Protein AF-A0A2V8I7W9-F1 (afdb_monomer)

Mean predicted aligned error: 9.01 Å

Sequence (74 aa):
QMHIIERFTRPNKGTLHYEATIDDPGAYTKQWTVAWDIPWNPTGELQEYICQENNNYYNRLTDDFGQPIVGPRQ

Solvent-accessible surface area (backbone atoms only — not comparable to full-atom values): 4914 Å² total; per-residue (Å²): 110,82,47,75,51,77,46,81,45,65,92,47,96,54,37,41,39,41,36,42,33,46,40,32,76,80,84,37,99,63,71,49,71,52,73,53,77,43,72,66,53,99,86,62,72,88,84,83,82,80,90,54,92,88,71,58,61,65,68,69,37,54,46,100,85,72,41,62,73,49,70,80,91,126

Radius of gyration: 15.8 Å; Cα contacts (8 Å, |Δi|>4): 95; chains: 1; bounding box: 26×36×40 Å

pLDDT: mean 86.17, std 12.79, range [48.41, 98.56]

Structure (mmCIF, N/CA/C/O backbone):
data_AF-A0A2V8I7W9-F1
#
_entry.id   AF-A0A2V8I7W9-F1
#
loop_
_atom_site.group_PDB
_atom_site.id
_atom_site.type_symbol
_atom_site.label_atom_id
_atom_site.label_alt_id
_atom_site.label_comp_id
_atom_site.label_asym_id
_atom_site.label_entity_id
_atom_site.label_seq_id
_atom_site.pdbx_PDB_ins_code
_atom_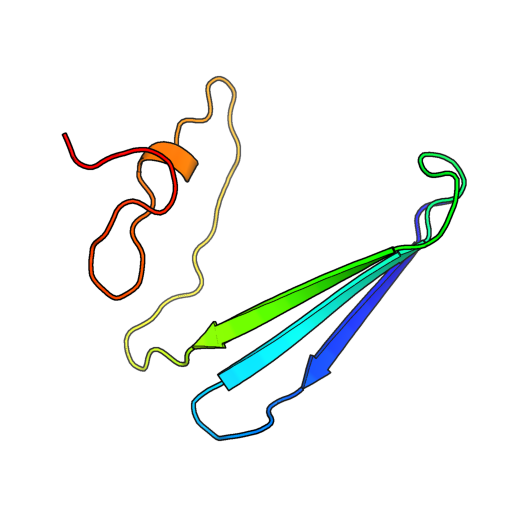site.Cartn_x
_atom_site.Cartn_y
_atom_site.Cartn_z
_atom_site.occupancy
_atom_site.B_iso_or_equiv
_atom_site.auth_seq_id
_atom_site.auth_comp_id
_atom_site.auth_asym_id
_atom_site.auth_atom_id
_atom_site.pdbx_PDB_model_num
ATOM 1 N N . GLN A 1 1 ? -1.741 0.532 21.447 1.00 83.81 1 GLN A N 1
ATOM 2 C CA . GLN A 1 1 ? -0.377 0.508 20.882 1.00 83.81 1 GLN A CA 1
ATOM 3 C C . GLN A 1 1 ? -0.545 0.144 19.425 1.00 83.81 1 GLN A C 1
ATOM 5 O O . GLN A 1 1 ? -1.183 -0.865 19.171 1.00 83.81 1 GLN A O 1
ATOM 10 N N . MET A 1 2 ? -0.065 0.981 18.508 1.00 94.94 2 MET A N 1
ATOM 11 C CA . MET A 1 2 ? -0.148 0.705 17.074 1.00 94.94 2 MET A CA 1
ATOM 12 C C . MET A 1 2 ? 0.805 -0.437 16.708 1.00 94.94 2 MET A C 1
ATOM 14 O O . MET A 1 2 ? 1.973 -0.407 17.104 1.00 94.94 2 MET A O 1
ATOM 18 N N . HIS A 1 3 ? 0.308 -1.413 15.952 1.00 97.81 3 HIS A N 1
ATOM 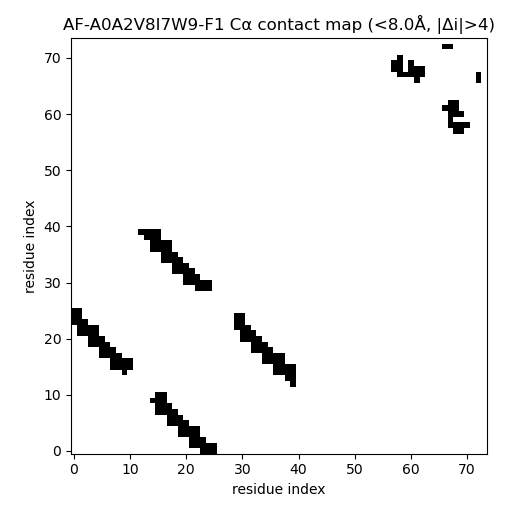19 C CA . HIS A 1 3 ? 1.084 -2.498 15.368 1.00 97.81 3 HIS A CA 1
ATOM 20 C C . HIS A 1 3 ? 0.678 -2.694 13.902 1.00 97.81 3 HIS A C 1
ATOM 22 O O . HIS A 1 3 ? -0.500 -2.650 13.551 1.00 97.81 3 HIS A O 1
ATOM 28 N N . ILE A 1 4 ? 1.665 -2.878 13.029 1.00 97.88 4 ILE A N 1
ATOM 29 C CA . ILE A 1 4 ? 1.446 -3.055 11.593 1.00 97.88 4 ILE A CA 1
ATOM 30 C C . ILE A 1 4 ? 2.119 -4.354 11.172 1.00 97.88 4 ILE A C 1
ATOM 32 O O . ILE A 1 4 ? 3.276 -4.598 11.512 1.00 97.88 4 ILE A O 1
ATOM 36 N N . ILE A 1 5 ? 1.383 -5.178 10.428 1.00 98.31 5 ILE A N 1
ATOM 37 C CA . ILE A 1 5 ? 1.890 -6.419 9.842 1.00 98.31 5 ILE A CA 1
ATOM 38 C C . ILE A 1 5 ? 1.921 -6.240 8.329 1.00 98.31 5 ILE A C 1
ATOM 40 O O . ILE A 1 5 ? 0.869 -6.178 7.691 1.00 98.31 5 ILE A O 1
ATOM 44 N N . GLU A 1 6 ? 3.122 -6.181 7.763 1.00 98.19 6 GLU A N 1
ATOM 45 C CA . GLU A 1 6 ? 3.333 -6.063 6.321 1.00 98.19 6 GLU A CA 1
ATOM 46 C C . GLU A 1 6 ? 3.646 -7.429 5.703 1.00 98.19 6 GLU A C 1
ATOM 48 O O . GLU A 1 6 ? 4.448 -8.207 6.232 1.00 98.19 6 GLU A O 1
ATOM 53 N N . ARG A 1 7 ? 3.023 -7.726 4.561 1.00 98.12 7 ARG A N 1
ATOM 54 C CA . ARG A 1 7 ? 3.279 -8.933 3.775 1.00 98.12 7 ARG A CA 1
ATOM 55 C C . ARG A 1 7 ? 3.631 -8.552 2.346 1.00 98.12 7 ARG A C 1
ATOM 57 O O . ARG A 1 7 ? 2.851 -7.923 1.641 1.00 98.12 7 ARG A O 1
ATOM 64 N N . PHE A 1 8 ? 4.795 -9.018 1.911 1.00 97.50 8 PHE A N 1
ATOM 65 C CA . PHE A 1 8 ? 5.297 -8.833 0.556 1.00 97.50 8 PHE A CA 1
ATOM 66 C C . PHE A 1 8 ? 5.290 -10.177 -0.162 1.00 97.50 8 PHE A C 1
ATOM 68 O O . PHE A 1 8 ? 5.908 -11.139 0.302 1.00 97.50 8 PHE A O 1
ATOM 75 N N . THR A 1 9 ? 4.608 -10.259 -1.301 1.00 97.94 9 THR A N 1
ATOM 76 C CA . THR A 1 9 ? 4.630 -11.451 -2.155 1.00 97.94 9 THR A CA 1
ATOM 77 C C . THR A 1 9 ? 4.905 -11.070 -3.601 1.00 97.94 9 THR A C 1
ATOM 79 O O . THR A 1 9 ? 4.502 -10.015 -4.075 1.00 97.94 9 THR A O 1
ATOM 82 N N . ARG A 1 10 ? 5.627 -11.928 -4.323 1.00 97.00 10 ARG A N 1
ATOM 83 C CA . ARG A 1 10 ? 5.961 -11.711 -5.734 1.00 97.00 10 ARG A CA 1
ATOM 84 C C . ARG A 1 10 ? 5.364 -12.843 -6.570 1.00 97.00 10 ARG A C 1
ATOM 86 O O . ARG A 1 10 ? 6.069 -13.816 -6.840 1.00 97.00 10 ARG A O 1
ATOM 93 N N . PRO A 1 11 ? 4.069 -12.768 -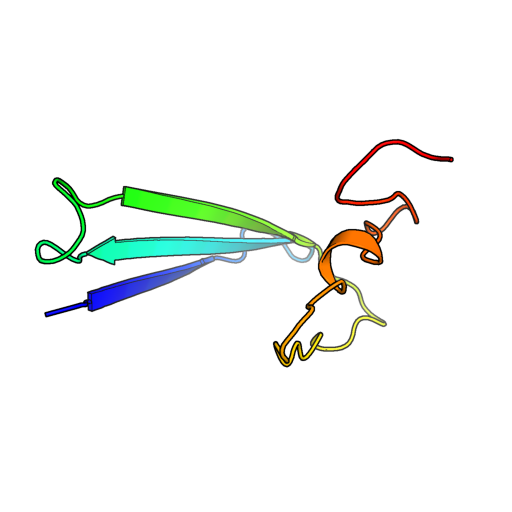6.934 1.00 96.81 11 PRO A N 1
ATOM 94 C CA . PRO A 1 11 ? 3.384 -13.858 -7.633 1.00 96.81 11 PRO A CA 1
ATOM 95 C C . PRO A 1 11 ? 3.961 -14.121 -9.029 1.00 96.81 11 PRO A C 1
ATOM 97 O O . PRO A 1 11 ? 3.902 -15.241 -9.530 1.00 96.81 11 PRO A O 1
ATOM 100 N N . ASN A 1 12 ? 4.540 -13.101 -9.664 1.00 97.31 12 ASN A N 1
ATOM 101 C CA . ASN A 1 12 ? 5.224 -13.221 -10.945 1.00 97.31 12 ASN A CA 1
ATOM 102 C C . ASN A 1 12 ? 6.373 -12.198 -11.039 1.00 97.31 12 ASN A C 1
ATOM 104 O O . ASN A 1 12 ? 6.578 -11.380 -10.144 1.00 97.31 12 ASN A O 1
ATOM 108 N N . LYS A 1 13 ? 7.154 -12.230 -12.127 1.00 95.00 13 LYS A N 1
ATOM 109 C CA . LYS A 1 13 ? 8.322 -11.343 -12.271 1.00 95.00 13 LYS A CA 1
ATOM 110 C C . LYS A 1 13 ? 7.971 -9.849 -12.331 1.00 95.00 13 LYS A C 1
ATOM 112 O O . LYS A 1 13 ? 8.812 -9.040 -11.947 1.00 95.00 13 LYS A O 1
ATOM 117 N N . GLY A 1 14 ? 6.785 -9.504 -12.815 1.00 95.38 14 GLY A N 1
ATOM 118 C CA . GLY A 1 14 ? 6.347 -8.135 -13.063 1.00 95.38 14 GLY A CA 1
ATOM 119 C C . GLY A 1 14 ? 5.485 -7.517 -11.963 1.00 95.38 14 GLY A C 1
ATOM 120 O O . GLY A 1 14 ? 5.110 -6.363 -12.113 1.00 95.38 14 GLY A O 1
ATOM 121 N N . THR A 1 15 ? 5.166 -8.240 -10.886 1.00 96.06 15 THR A N 1
ATOM 122 C CA . THR A 1 15 ? 4.230 -7.758 -9.857 1.00 96.06 15 THR A CA 1
ATOM 123 C C . THR A 1 15 ? 4.769 -8.023 -8.460 1.00 96.06 15 THR A C 1
ATOM 125 O O . THR A 1 15 ? 5.069 -9.169 -8.118 1.00 96.06 15 THR A O 1
ATOM 128 N N . LEU A 1 16 ? 4.853 -6.975 -7.645 1.00 95.06 16 LEU A N 1
ATOM 129 C CA . LEU A 1 16 ? 4.984 -7.068 -6.196 1.00 95.06 16 LEU A CA 1
ATOM 130 C C . LEU A 1 16 ? 3.605 -6.808 -5.585 1.00 95.06 16 LEU A C 1
ATOM 132 O O . LEU A 1 16 ? 3.079 -5.710 -5.703 1.00 95.06 16 LEU A O 1
ATOM 136 N N . HIS A 1 17 ? 3.028 -7.812 -4.941 1.00 97.69 17 HIS A N 1
ATOM 137 C CA . HIS A 1 17 ? 1.793 -7.666 -4.187 1.00 97.69 17 HIS A CA 1
ATOM 138 C C . HIS A 1 17 ? 2.132 -7.316 -2.737 1.00 97.69 17 HIS A C 1
ATOM 140 O O . HIS A 1 17 ? 2.871 -8.055 -2.068 1.00 97.69 17 HIS A O 1
ATOM 146 N N . TYR A 1 18 ? 1.618 -6.180 -2.278 1.00 97.12 18 TYR A N 1
ATOM 147 C CA . TYR A 1 18 ? 1.822 -5.670 -0.930 1.00 97.12 18 TYR A CA 1
ATOM 148 C C . TYR A 1 18 ? 0.509 -5.672 -0.161 1.00 97.12 18 TYR A C 1
ATOM 150 O O . TYR A 1 18 ? -0.507 -5.190 -0.660 1.00 97.12 18 TYR A O 1
ATOM 158 N N . GLU A 1 19 ? 0.565 -6.154 1.076 1.00 98.50 19 GLU A N 1
ATOM 159 C CA . GLU A 1 19 ? -0.514 -6.037 2.047 1.00 98.50 19 GLU A CA 1
ATOM 160 C C . GLU A 1 19 ? 0.018 -5.398 3.331 1.00 98.50 19 GLU A C 1
ATOM 162 O O . GLU A 1 19 ? 1.070 -5.794 3.839 1.00 98.50 19 GLU A O 1
ATOM 167 N N . ALA A 1 20 ? -0.751 -4.477 3.907 1.00 98.25 20 ALA A N 1
ATOM 168 C CA . ALA A 1 20 ? -0.522 -3.971 5.254 1.00 98.25 20 ALA A CA 1
ATOM 169 C C . ALA A 1 20 ? -1.775 -4.153 6.090 1.00 98.25 20 ALA A C 1
ATOM 171 O O . ALA A 1 20 ? -2.845 -3.633 5.767 1.00 98.25 20 ALA A O 1
ATOM 172 N N . THR A 1 21 ? -1.628 -4.886 7.187 1.00 98.56 21 THR A N 1
ATOM 173 C CA . THR A 1 21 ? -2.694 -5.059 8.161 1.00 98.56 21 THR A CA 1
ATOM 174 C C . THR A 1 21 ? -2.464 -4.131 9.346 1.00 98.56 21 THR A C 1
ATOM 176 O O . THR A 1 21 ? -1.442 -4.224 10.026 1.00 98.56 21 THR A O 1
ATOM 179 N N . ILE A 1 22 ? -3.432 -3.248 9.585 1.00 98.25 22 ILE A N 1
ATOM 180 C CA . ILE A 1 22 ? -3.405 -2.224 10.628 1.00 98.25 22 ILE A CA 1
ATOM 181 C C . ILE A 1 22 ? -4.092 -2.766 11.878 1.00 98.25 22 ILE A C 1
ATOM 183 O O . ILE A 1 22 ? -5.314 -2.924 11.907 1.00 98.25 22 ILE A O 1
ATOM 187 N N . ASP A 1 23 ? -3.297 -3.052 12.906 1.00 98.12 23 ASP A N 1
ATOM 188 C CA . ASP A 1 23 ? -3.741 -3.467 14.235 1.00 98.12 23 ASP A CA 1
ATOM 189 C C . ASP A 1 23 ? -3.529 -2.312 15.223 1.00 98.12 23 ASP A C 1
ATOM 191 O O . ASP A 1 23 ? -2.486 -2.170 15.867 1.00 98.12 23 ASP A O 1
ATOM 195 N N . ASP A 1 24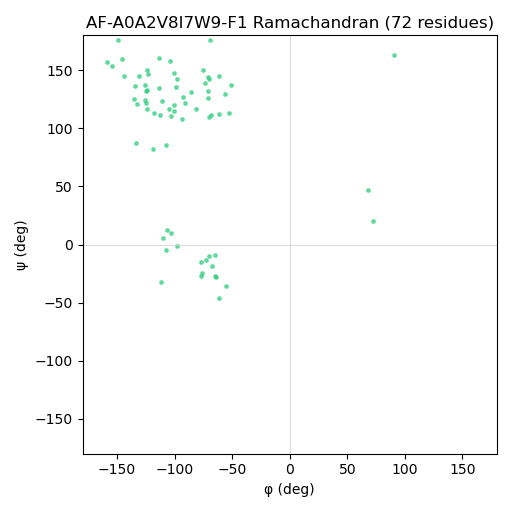 ? -4.515 -1.416 15.279 1.00 97.75 24 ASP A N 1
ATOM 196 C CA . ASP A 1 24 ? -4.514 -0.281 16.200 1.00 97.75 24 ASP A CA 1
ATOM 197 C C . ASP A 1 24 ? -5.874 -0.134 16.905 1.00 97.75 24 ASP A C 1
ATOM 199 O O . ASP A 1 24 ? -6.738 0.623 16.447 1.00 97.75 24 ASP A O 1
ATOM 203 N N . PRO A 1 25 ? -6.077 -0.825 18.045 1.00 96.25 25 PRO A N 1
ATOM 204 C CA . PRO A 1 25 ? -7.317 -0.737 18.815 1.00 96.25 25 PRO A CA 1
ATOM 205 C C . PRO A 1 25 ? -7.505 0.621 19.508 1.00 96.25 25 PRO A C 1
ATOM 207 O O . PRO A 1 25 ? -8.573 0.883 20.056 1.00 96.25 25 PRO A O 1
ATOM 210 N N . GLY A 1 26 ? -6.478 1.483 19.525 1.00 96.62 26 GLY A N 1
ATOM 211 C CA . GLY A 1 26 ? -6.595 2.843 20.052 1.00 96.62 26 GLY A CA 1
ATOM 212 C C . GLY A 1 26 ? -7.313 3.792 19.091 1.00 96.62 26 GLY A C 1
ATOM 213 O O . GLY A 1 26 ? -7.938 4.749 19.544 1.00 96.62 26 GLY A O 1
ATOM 214 N N . ALA A 1 27 ? -7.244 3.519 17.785 1.00 97.19 27 ALA A N 1
ATOM 215 C CA . ALA A 1 27 ? -7.830 4.354 16.738 1.00 97.19 27 ALA A CA 1
ATOM 216 C C . ALA A 1 27 ? -9.021 3.694 16.022 1.00 97.19 27 ALA A C 1
ATOM 218 O O . ALA A 1 27 ? -9.944 4.394 15.604 1.00 97.19 27 ALA A O 1
ATOM 219 N N . TYR A 1 28 ? -9.027 2.364 15.883 1.00 96.62 28 TYR A N 1
ATOM 220 C CA . TYR A 1 28 ? -10.013 1.634 15.082 1.00 96.62 28 TYR A CA 1
ATOM 221 C C . TYR A 1 28 ? -10.749 0.562 15.890 1.00 96.62 28 TYR A C 1
ATOM 223 O O . TYR A 1 28 ? -10.211 -0.050 16.806 1.00 96.62 28 TYR A O 1
ATOM 231 N N . THR A 1 29 ? -12.002 0.291 15.512 1.00 97.25 29 THR A N 1
ATOM 232 C CA . THR A 1 29 ? -12.863 -0.700 16.188 1.00 97.25 29 THR A CA 1
ATOM 233 C C . THR A 1 29 ? -12.536 -2.149 15.830 1.00 97.25 29 THR A C 1
ATOM 235 O O . THR A 1 29 ? -13.005 -3.068 16.499 1.00 97.25 29 THR A O 1
ATOM 238 N N . LYS A 1 30 ? -11.765 -2.364 14.762 1.00 97.31 30 LYS A N 1
ATOM 239 C CA . LYS A 1 30 ? -11.289 -3.671 14.310 1.00 97.31 30 LYS A CA 1
ATOM 240 C C . LYS A 1 30 ? -10.057 -3.512 13.426 1.00 97.31 30 LYS A C 1
ATOM 242 O O . LYS A 1 30 ? -9.883 -2.476 12.786 1.00 97.31 30 LYS A O 1
ATOM 247 N N . GLN A 1 31 ? -9.272 -4.579 13.349 1.00 98.06 31 GLN A N 1
ATOM 248 C CA . GLN A 1 31 ? -8.182 -4.713 12.393 1.00 98.06 31 GLN A CA 1
ATOM 249 C C . GLN A 1 31 ? -8.714 -4.672 10.954 1.00 98.06 31 GLN A C 1
ATOM 251 O O . GLN A 1 31 ? -9.805 -5.176 10.660 1.00 98.06 31 GLN A O 1
ATOM 256 N N . TRP A 1 32 ? -7.937 -4.077 10.055 1.00 98.12 32 TRP A N 1
ATOM 257 C CA . TRP A 1 32 ? -8.240 -4.030 8.628 1.00 98.12 32 TRP A CA 1
ATOM 258 C C . TRP A 1 32 ? -6.962 -4.101 7.794 1.00 98.12 32 TRP A C 1
ATOM 260 O O . TRP A 1 32 ? -5.872 -3.818 8.289 1.00 98.12 32 TRP A O 1
ATOM 270 N N . THR A 1 33 ? -7.106 -4.488 6.528 1.00 98.50 33 THR A N 1
ATOM 271 C CA . THR A 1 33 ? -5.989 -4.688 5.601 1.00 98.50 33 THR A CA 1
ATOM 272 C C . THR A 1 33 ? -6.188 -3.831 4.362 1.00 98.50 33 THR A C 1
ATOM 274 O O . THR A 1 33 ? -7.274 -3.823 3.781 1.00 98.50 33 THR A O 1
ATOM 277 N N . VAL A 1 34 ? -5.137 -3.125 3.955 1.00 97.62 34 VAL A N 1
ATOM 278 C CA . VAL A 1 34 ? -5.008 -2.565 2.605 1.00 97.62 34 VAL A CA 1
ATOM 279 C C . VAL A 1 34 ? -4.098 -3.444 1.774 1.00 97.62 34 VAL A C 1
ATOM 281 O O . VAL A 1 34 ? -3.158 -4.038 2.300 1.00 97.62 34 VAL A O 1
ATOM 284 N N . ALA A 1 35 ? -4.384 -3.506 0.478 1.00 96.88 35 ALA A N 1
ATOM 285 C CA . ALA A 1 35 ? -3.594 -4.260 -0.474 1.00 96.88 35 ALA A CA 1
ATOM 286 C C . ALA A 1 35 ? -3.528 -3.529 -1.814 1.00 96.88 35 ALA A C 1
ATOM 288 O O . ALA A 1 35 ? -4.506 -2.898 -2.225 1.00 96.88 35 ALA A O 1
ATOM 289 N N . TRP A 1 36 ? -2.391 -3.634 -2.493 1.00 94.31 36 TRP A N 1
ATOM 290 C CA . TRP A 1 36 ? -2.229 -3.154 -3.862 1.00 94.31 36 TRP A CA 1
ATOM 291 C C . TRP A 1 36 ? -1.118 -3.909 -4.593 1.00 94.31 36 TRP A C 1
ATOM 293 O O . TRP A 1 36 ? -0.169 -4.419 -3.992 1.00 94.31 36 TRP A O 1
ATOM 303 N N . ASP A 1 37 ? -1.249 -3.952 -5.917 1.00 96.12 37 ASP A N 1
ATOM 304 C CA . ASP A 1 37 ? -0.231 -4.482 -6.813 1.00 96.12 37 ASP A CA 1
ATOM 305 C C . ASP A 1 37 ? 0.687 -3.354 -7.277 1.00 96.12 37 ASP A C 1
ATOM 307 O O . ASP A 1 37 ? 0.238 -2.336 -7.801 1.00 96.12 37 ASP A O 1
ATOM 311 N N . ILE A 1 38 ? 1.988 -3.559 -7.098 1.00 91.81 38 ILE A N 1
ATOM 312 C CA . ILE A 1 38 ? 3.044 -2.658 -7.546 1.00 91.81 38 ILE A CA 1
ATOM 313 C C . ILE A 1 38 ? 3.672 -3.275 -8.806 1.00 91.81 38 ILE A C 1
ATOM 315 O O . ILE A 1 38 ? 4.328 -4.325 -8.711 1.00 91.81 38 ILE A O 1
ATOM 319 N N . PRO A 1 39 ? 3.467 -2.680 -9.995 1.00 91.75 39 PRO A N 1
ATOM 320 C CA . PRO A 1 39 ? 4.070 -3.167 -11.227 1.00 91.75 39 PRO A CA 1
ATOM 321 C C . PRO A 1 39 ? 5.581 -2.904 -11.248 1.00 91.75 39 PRO A C 1
ATOM 323 O O . PRO A 1 39 ? 6.078 -1.887 -10.767 1.00 91.75 39 PRO A O 1
ATOM 326 N N . TRP A 1 40 ? 6.338 -3.837 -11.822 1.00 90.75 40 TRP A N 1
ATOM 327 C CA . TRP A 1 40 ? 7.769 -3.658 -12.047 1.00 90.75 40 TRP A CA 1
ATOM 328 C C . TRP A 1 40 ? 8.015 -2.631 -13.153 1.00 90.75 40 TRP A C 1
ATOM 33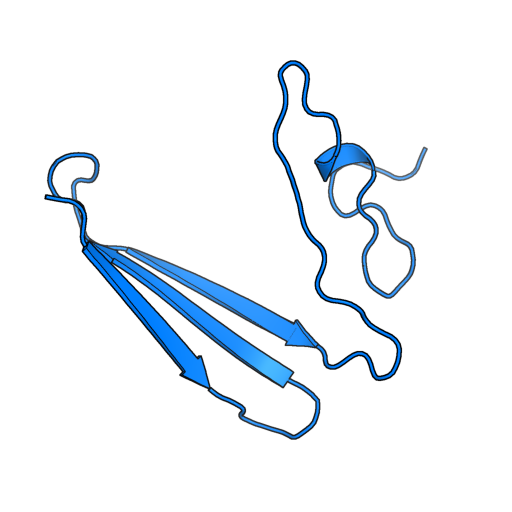0 O O . TRP A 1 40 ? 7.576 -2.821 -14.289 1.00 90.75 40 TRP A O 1
ATOM 340 N N . ASN A 1 41 ? 8.819 -1.616 -12.847 1.00 89.38 41 ASN A N 1
ATOM 341 C CA . ASN A 1 41 ? 9.312 -0.651 -13.818 1.00 89.38 41 ASN A CA 1
ATOM 342 C C . ASN A 1 41 ? 10.852 -0.736 -13.887 1.00 89.38 41 ASN A C 1
ATOM 344 O O . ASN A 1 41 ? 11.515 -0.386 -12.912 1.00 89.38 41 ASN A O 1
ATOM 348 N N . PRO A 1 42 ? 11.449 -1.186 -15.011 1.00 89.81 42 PRO A N 1
ATOM 349 C CA . PRO A 1 42 ? 12.901 -1.367 -15.130 1.00 89.81 42 PRO A CA 1
ATOM 350 C C . PRO A 1 42 ? 13.696 -0.055 -15.099 1.00 89.81 42 PRO A C 1
ATOM 352 O O . PRO A 1 42 ? 14.901 -0.086 -14.871 1.00 89.81 42 PRO A O 1
ATOM 355 N N . THR A 1 43 ? 13.037 1.075 -15.348 1.00 91.06 43 THR A N 1
ATOM 356 C CA . THR A 1 43 ? 13.608 2.425 -15.242 1.00 91.06 43 THR A CA 1
ATOM 357 C C . THR A 1 43 ? 13.029 3.193 -14.055 1.00 91.06 43 THR A C 1
ATOM 359 O O . THR A 1 43 ? 13.276 4.386 -13.924 1.00 91.06 43 THR A O 1
ATOM 362 N N . GLY A 1 44 ? 12.202 2.537 -13.235 1.00 78.69 44 GLY A N 1
ATOM 363 C CA . GLY A 1 44 ? 11.555 3.153 -12.089 1.00 78.69 44 GLY A CA 1
ATOM 364 C C . GLY A 1 44 ? 12.552 3.379 -10.962 1.00 78.69 44 GLY A C 1
ATOM 365 O O . GLY A 1 44 ? 13.381 2.519 -10.670 1.00 78.69 44 GLY A O 1
ATOM 366 N N . GLU A 1 45 ? 12.439 4.527 -10.310 1.00 79.38 45 GLU A N 1
ATOM 367 C CA . GLU A 1 45 ? 13.139 4.817 -9.063 1.00 79.38 45 GLU A CA 1
ATOM 368 C C . GLU A 1 45 ? 12.158 4.720 -7.892 1.00 79.38 45 GLU A C 1
ATOM 370 O O . GLU A 1 45 ? 10.942 4.837 -8.062 1.00 79.38 45 G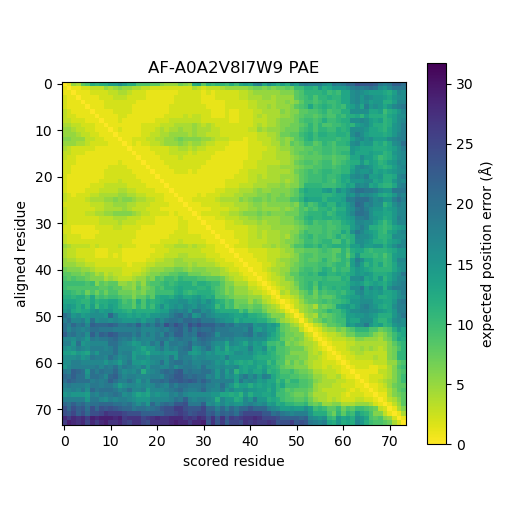LU A O 1
ATOM 375 N N . LEU A 1 46 ? 12.685 4.499 -6.686 1.00 75.12 46 LEU A N 1
ATOM 376 C CA . LEU A 1 46 ? 11.890 4.624 -5.468 1.00 75.12 46 LEU A CA 1
ATOM 377 C C . LEU A 1 46 ? 11.402 6.070 -5.359 1.00 75.12 46 LEU A C 1
ATOM 379 O O . LEU A 1 46 ? 12.198 6.984 -5.157 1.00 75.12 46 LEU A O 1
ATOM 383 N N . GLN A 1 47 ? 10.092 6.273 -5.492 1.00 70.12 47 GLN A N 1
ATOM 384 C CA . GLN A 1 47 ? 9.496 7.578 -5.246 1.00 70.12 47 GLN A CA 1
ATOM 385 C C . GLN A 1 47 ? 9.584 7.894 -3.755 1.00 70.12 47 GLN A C 1
ATOM 387 O O . GLN A 1 47 ? 8.916 7.274 -2.928 1.00 70.12 47 GLN A O 1
ATOM 392 N N . GLU A 1 48 ? 10.404 8.883 -3.418 1.00 69.62 48 GLU A N 1
ATOM 393 C CA . GLU A 1 48 ? 10.393 9.492 -2.098 1.00 69.62 48 GLU A CA 1
ATOM 394 C C . GLU A 1 48 ? 9.334 10.596 -2.064 1.00 69.62 48 GLU A C 1
ATOM 396 O O . GLU A 1 48 ? 9.263 11.459 -2.944 1.00 69.62 48 GLU A O 1
ATOM 401 N N . TYR A 1 49 ? 8.496 10.565 -1.033 1.00 68.69 49 TYR A N 1
ATOM 402 C CA . TYR A 1 49 ? 7.476 11.574 -0.819 1.00 68.69 49 TYR A CA 1
ATOM 403 C C . TYR A 1 49 ? 7.630 12.195 0.561 1.00 68.69 49 TYR A C 1
ATOM 405 O O . TYR A 1 49 ? 7.453 11.537 1.584 1.00 68.69 49 TYR A O 1
ATOM 413 N N . ILE A 1 50 ? 7.919 13.494 0.580 1.00 70.75 50 ILE A N 1
ATOM 414 C CA . ILE A 1 50 ? 7.967 14.292 1.801 1.00 70.75 50 ILE A CA 1
ATOM 415 C C . ILE A 1 50 ? 6.708 15.154 1.843 1.00 70.75 50 ILE A C 1
ATOM 417 O O . ILE A 1 50 ? 6.508 16.031 1.000 1.00 70.75 50 ILE A O 1
ATOM 421 N N . CYS A 1 51 ? 5.857 14.926 2.844 1.00 67.38 51 CYS A N 1
ATOM 422 C CA . CYS A 1 51 ? 4.688 15.762 3.069 1.00 67.38 51 CYS A CA 1
ATOM 423 C C . CYS A 1 51 ? 5.066 17.036 3.832 1.00 67.38 51 CYS A C 1
ATOM 425 O O . CYS A 1 51 ? 5.496 16.968 4.978 1.00 67.38 51 CYS A O 1
ATOM 427 N N . GLN A 1 52 ? 4.890 18.192 3.192 1.00 73.62 52 GLN A N 1
ATOM 428 C CA . GLN A 1 52 ? 5.009 19.527 3.793 1.00 73.62 52 GLN A CA 1
ATOM 429 C C . GLN A 1 52 ? 3.626 20.208 3.806 1.00 73.62 52 GLN A C 1
ATOM 431 O O . GLN A 1 52 ? 2.734 19.788 3.062 1.00 73.62 52 GLN A O 1
ATOM 436 N N . GLU A 1 53 ? 3.426 21.235 4.639 1.00 71.56 53 GLU A N 1
ATOM 437 C CA . GLU A 1 53 ? 2.160 21.988 4.716 1.00 71.56 53 GLU A CA 1
ATOM 438 C C . GLU A 1 53 ? 1.692 22.450 3.310 1.00 71.56 53 GLU A C 1
ATOM 440 O O . GLU A 1 53 ? 2.501 22.928 2.516 1.00 71.56 53 GLU A O 1
ATOM 445 N N . ASN A 1 54 ? 0.389 22.328 3.001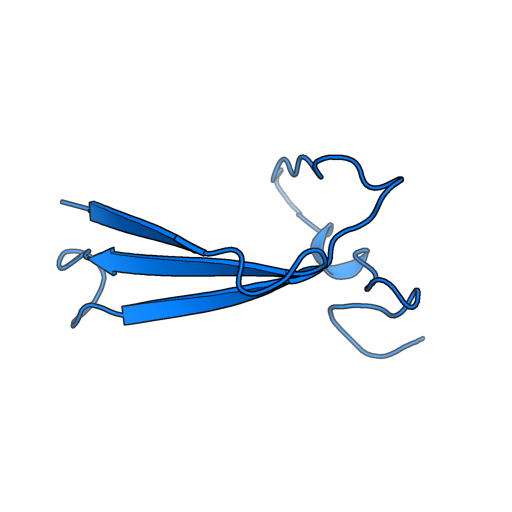 1.00 71.81 54 ASN A N 1
ATOM 446 C CA . ASN A 1 54 ? -0.213 22.555 1.665 1.00 71.81 54 ASN A CA 1
ATOM 447 C C . ASN A 1 54 ? 0.187 21.529 0.576 1.00 71.81 54 ASN A C 1
ATOM 449 O O . ASN A 1 54 ? 0.535 21.859 -0.565 1.00 71.81 54 ASN A O 1
ATOM 453 N N . ASN A 1 55 ? 0.124 20.249 0.932 1.00 69.19 55 ASN A N 1
ATOM 454 C CA . ASN A 1 55 ? 0.556 19.159 0.076 1.00 69.19 55 ASN A CA 1
ATOM 455 C C . ASN A 1 55 ? -0.356 18.922 -1.143 1.00 69.19 55 ASN A C 1
ATOM 457 O O . ASN A 1 55 ? -1.463 18.405 -1.022 1.00 69.19 55 ASN A O 1
ATOM 461 N N . ASN A 1 56 ? 0.157 19.246 -2.331 1.00 74.62 56 ASN A N 1
ATOM 462 C CA . ASN A 1 56 ? -0.513 19.036 -3.620 1.00 74.62 56 ASN A CA 1
ATOM 463 C C . ASN A 1 56 ? 0.094 17.886 -4.439 1.00 74.62 56 ASN A C 1
ATOM 465 O O . ASN A 1 56 ? -0.183 17.768 -5.630 1.00 74.62 56 ASN A O 1
ATOM 469 N N . TYR A 1 57 ? 0.952 17.063 -3.836 1.00 74.75 57 TYR A N 1
ATOM 470 C CA . TYR A 1 57 ? 1.677 16.011 -4.550 1.00 74.75 57 TYR A CA 1
ATOM 471 C C . TYR A 1 57 ? 0.741 14.988 -5.182 1.00 74.75 57 TYR A C 1
ATOM 473 O O . TYR A 1 57 ? 0.878 14.716 -6.369 1.00 74.75 57 TYR A O 1
ATOM 481 N N . TYR A 1 58 ? -0.268 14.519 -4.440 1.00 74.38 58 TYR A N 1
ATOM 482 C CA . TYR A 1 58 ? -1.263 13.574 -4.954 1.00 74.38 58 TYR A CA 1
ATOM 483 C C . TYR A 1 58 ? -1.965 14.073 -6.226 1.00 74.38 58 TYR A C 1
ATOM 485 O O . TYR A 1 58 ? -2.200 13.288 -7.136 1.00 74.38 58 TYR A O 1
ATOM 493 N N . ASN A 1 59 ? -2.219 15.381 -6.335 1.00 80.00 59 ASN A N 1
ATOM 494 C CA . ASN A 1 59 ? -2.865 15.988 -7.506 1.00 80.00 59 ASN A CA 1
ATOM 495 C C . ASN A 1 59 ? -1.954 16.045 -8.745 1.00 80.00 59 ASN A C 1
ATOM 497 O O . ASN A 1 59 ? -2.420 16.351 -9.837 1.00 80.00 59 ASN A O 1
ATOM 501 N N . ARG A 1 60 ? -0.647 15.818 -8.578 1.00 75.50 60 ARG A N 1
ATOM 502 C CA . ARG A 1 60 ? 0.356 15.835 -9.655 1.00 75.50 60 ARG A CA 1
ATOM 503 C C . ARG A 1 60 ? 0.858 14.446 -10.017 1.00 75.50 60 ARG A C 1
ATOM 505 O O . ARG A 1 60 ? 1.666 14.324 -10.933 1.00 75.50 60 ARG A O 1
ATOM 512 N N . LEU A 1 61 ? 0.431 13.424 -9.285 1.00 77.69 61 LEU A N 1
ATOM 513 C CA . LEU A 1 61 ? 0.788 12.059 -9.605 1.00 77.69 61 LEU A CA 1
ATOM 514 C C . LEU A 1 61 ? 0.081 11.630 -10.896 1.00 77.69 61 LEU A C 1
ATOM 516 O O . LEU A 1 61 ? -1.091 11.952 -11.123 1.00 77.69 61 LEU A O 1
ATOM 520 N N . THR A 1 62 ? 0.793 10.854 -11.705 1.00 80.06 62 THR A N 1
ATOM 521 C CA . THR A 1 62 ? 0.260 10.168 -12.880 1.00 80.06 62 THR A CA 1
ATOM 522 C C . THR A 1 62 ? 0.516 8.672 -12.762 1.00 80.06 62 THR A C 1
ATOM 524 O O . THR A 1 62 ? 1.541 8.275 -12.212 1.00 80.06 62 THR A O 1
ATOM 527 N N . ASP A 1 63 ? -0.395 7.855 -13.279 1.00 78.69 63 ASP A N 1
ATOM 528 C CA . ASP A 1 63 ? -0.201 6.418 -13.425 1.00 78.69 63 ASP A CA 1
ATOM 529 C C . ASP A 1 63 ? 0.855 6.101 -14.500 1.00 78.69 63 ASP A C 1
ATOM 531 O O . ASP A 1 63 ? 1.358 6.984 -15.206 1.00 78.69 63 ASP A O 1
ATOM 535 N N . ASP A 1 64 ? 1.169 4.816 -14.651 1.00 74.12 64 ASP A N 1
ATOM 536 C CA . ASP A 1 64 ? 2.144 4.317 -15.630 1.00 74.12 64 ASP A CA 1
ATOM 537 C C . ASP A 1 64 ? 1.722 4.550 -17.097 1.00 74.12 64 ASP A C 1
ATOM 539 O O . ASP A 1 64 ? 2.514 4.351 -18.020 1.00 74.12 64 ASP A O 1
ATOM 543 N N . PHE A 1 65 ? 0.484 4.998 -17.332 1.00 79.69 65 PHE A N 1
ATOM 544 C CA . PHE A 1 65 ? -0.056 5.393 -18.634 1.00 79.69 65 PHE A CA 1
ATOM 545 C C . PHE A 1 65 ? -0.119 6.921 -18.802 1.00 79.69 65 PHE A C 1
ATOM 547 O O . PHE A 1 65 ? -0.730 7.421 -19.757 1.00 79.69 65 PHE A O 1
ATOM 554 N N . GLY A 1 66 ? 0.494 7.673 -17.883 1.00 78.75 66 GLY A N 1
ATOM 555 C CA . GLY A 1 66 ? 0.538 9.132 -17.882 1.00 78.75 66 GLY A CA 1
ATOM 556 C C . GLY A 1 66 ? -0.791 9.798 -17.514 1.00 78.75 66 GLY A C 1
ATOM 557 O O . GLY A 1 66 ? -1.006 10.951 -17.883 1.00 78.75 66 GLY A O 1
ATOM 558 N N . GLN A 1 67 ? -1.706 9.091 -16.847 1.00 80.88 67 GLN A N 1
ATOM 559 C CA . GLN A 1 67 ? -3.025 9.605 -16.465 1.00 80.88 67 GLN A CA 1
ATOM 560 C C . GLN A 1 67 ? -3.060 10.089 -15.023 1.00 80.88 67 GLN A C 1
ATOM 562 O O . GLN A 1 67 ? -2.463 9.439 -14.174 1.00 80.88 67 GLN A O 1
ATOM 567 N N . PRO A 1 68 ? -3.770 11.189 -14.704 1.00 81.25 68 PRO A N 1
ATOM 568 C CA . PRO A 1 68 ? -3.889 11.654 -13.326 1.00 81.25 68 PRO A CA 1
ATOM 569 C C . PRO A 1 68 ? -4.446 10.557 -12.414 1.00 81.25 68 PRO A C 1
ATOM 571 O O . PRO A 1 68 ? -5.490 9.979 -12.717 1.00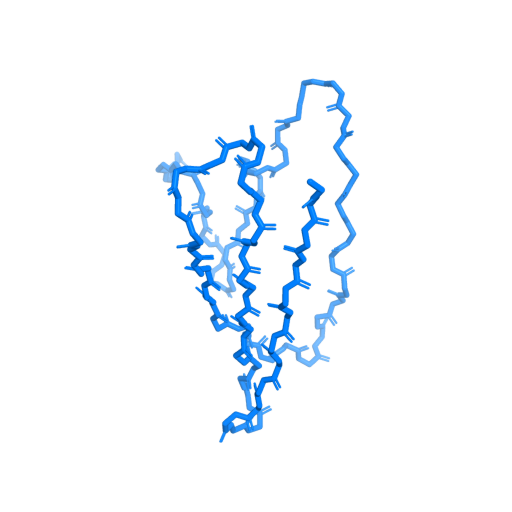 81.25 68 PRO A O 1
ATOM 574 N N . ILE A 1 69 ? -3.777 10.295 -11.286 1.00 76.38 69 ILE A N 1
ATOM 575 C CA . ILE A 1 69 ? -4.254 9.278 -10.326 1.00 76.38 69 ILE A CA 1
ATOM 576 C C . ILE A 1 69 ? -5.435 9.811 -9.500 1.00 76.38 69 ILE A C 1
ATOM 578 O O . ILE A 1 69 ? -6.255 9.041 -9.003 1.00 76.38 69 ILE A O 1
ATOM 582 N N . VAL A 1 70 ? -5.539 11.138 -9.355 1.00 72.81 70 VAL A N 1
ATOM 583 C CA . VAL A 1 70 ? -6.588 11.813 -8.582 1.00 72.81 70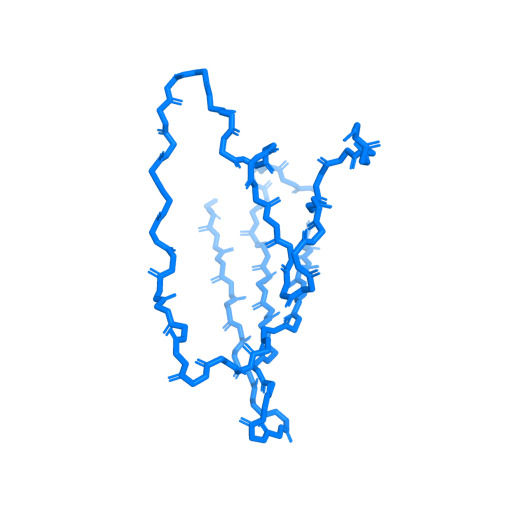 VAL A CA 1
ATOM 584 C C . VAL A 1 70 ? -7.180 12.964 -9.404 1.00 72.81 70 VAL A C 1
ATOM 586 O O . VAL A 1 70 ? -6.470 13.896 -9.774 1.00 72.81 70 VAL A O 1
ATOM 589 N N . GLY A 1 71 ? -8.494 12.919 -9.654 1.00 64.69 71 GLY A N 1
ATOM 590 C CA . GLY A 1 71 ? -9.246 13.961 -10.372 1.00 64.69 71 GLY A CA 1
ATOM 591 C C . GLY A 1 71 ? -9.340 13.764 -11.901 1.00 64.69 71 GLY A C 1
ATOM 592 O O . GLY A 1 71 ? -8.614 12.955 -12.472 1.00 64.69 71 GLY A O 1
ATOM 593 N N . PRO A 1 72 ? -10.275 14.453 -12.586 1.00 56.59 72 PRO A N 1
ATOM 594 C CA . PRO A 1 72 ? -10.471 14.309 -14.032 1.00 56.59 72 PRO A CA 1
ATOM 595 C C . PRO A 1 72 ? -9.374 15.023 -14.846 1.00 56.59 72 PRO A C 1
ATOM 597 O O . PRO A 1 72 ? -8.870 16.060 -14.417 1.00 56.59 72 PRO A O 1
ATOM 600 N N . ARG A 1 73 ? -9.055 14.502 -16.049 1.00 54.72 73 ARG A N 1
ATOM 601 C CA . ARG A 1 73 ? -8.251 15.208 -17.073 1.00 54.72 73 ARG A CA 1
ATOM 602 C C . ARG A 1 73 ? -8.877 16.589 -17.326 1.00 54.72 73 ARG A C 1
ATOM 604 O O . ARG A 1 73 ? -9.993 16.641 -17.844 1.00 54.72 73 ARG A O 1
ATOM 611 N N . GLN A 1 74 ? -8.184 17.669 -16.964 1.00 48.41 74 GLN A N 1
ATOM 612 C CA . GLN A 1 74 ? -8.413 18.979 -17.585 1.00 48.41 74 GLN A CA 1
ATOM 613 C C . GLN A 1 74 ? -7.624 19.062 -18.886 1.00 48.41 74 GLN A C 1
ATOM 615 O O . GLN A 1 74 ? -6.474 18.565 -18.897 1.00 48.41 74 GLN A O 1
#

Foldseek 3Di:
DWDKDKDWDDPDPFWIKIKIWTDDVPVDVDIDMDIDIDTDDPPDDPDDDDDDPPDCVLQVDADPVRHRPDDDDD

Nearest PDB structures (foldseek):
  3qcm-assembly2_B  TM=5.378E-01  e=1.064E+00  Homo sapiens
  7lhd-assembly1_FD  TM=4.655E-01  e=1.206E+00  Qubevirus durum
  4kc5-assembly1_A  TM=5.131E-01  e=1.873E+00  Mycetohabitans rhizoxinica
  6ozh-assembly1_C  TM=4.911E-01  e=4.239E+00  Ciona intestinalis
  7t4r-assembly1_N  TM=2.914E-01  e=7.296E-01  Human betaherpesvirus 5

Secondary structure (DSSP, 8-state):
--EEEEEEEEEETTEEEEEEEEE-TTT-SS-EEEEEEEE--TT---------SS--SGGG-B-TTS-BSSS---